Protein AF-A0A8I5KP17-F1 (afdb_monomer_lite)

pLDDT: mean 86.99, std 13.49, range [50.25, 98.19]

Organism: Homo sapiens (NCBI:txid9606)

Secondary structure (DSSP, 8-state):
-HHHHHHHHHHHHHHHHHHHHHHTT-SS--HHHHHHHHHHHS----TTSS-S-------PPPPHHHHHHHHHHHHHTT-

Radius of gyration: 19.75 Å; chains: 1; bounding box: 41×26×55 Å

Structure (mmCIF, N/CA/C/O backbone):
data_AF-A0A8I5KP17-F1
#
_entry.id   AF-A0A8I5KP17-F1
#
loop_
_atom_site.group_PDB
_atom_site.id
_atom_site.type_symbol
_atom_site.label_atom_id
_atom_site.label_alt_id
_atom_site.label_comp_id
_atom_site.label_asym_id
_atom_site.label_entity_id
_atom_site.label_seq_id
_atom_site.pdbx_PDB_ins_code
_atom_site.Cartn_x
_atom_site.Cartn_y
_atom_site.Cartn_z
_atom_site.occupancy
_atom_site.B_iso_or_equiv
_atom_site.auth_seq_id
_atom_site.auth_comp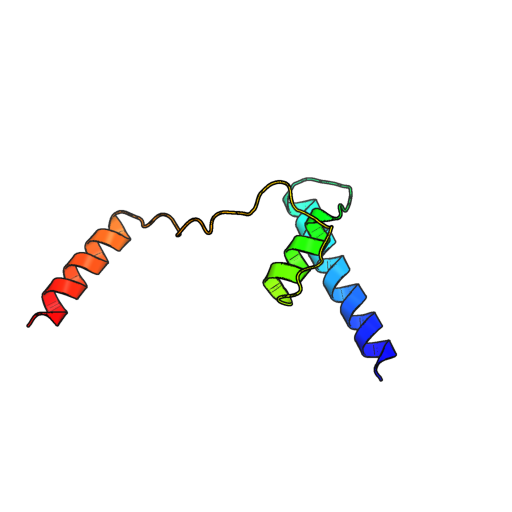_id
_atom_site.auth_asym_id
_atom_site.auth_atom_id
_atom_site.pdbx_PDB_model_num
ATOM 1 N N . MET A 1 1 ? 11.599 -12.771 21.127 1.00 82.06 1 MET A N 1
ATOM 2 C CA . MET A 1 1 ? 12.202 -12.319 19.852 1.00 82.06 1 MET A CA 1
ATOM 3 C C . MET A 1 1 ? 11.223 -12.417 18.692 1.00 82.06 1 MET A C 1
ATOM 5 O O . MET A 1 1 ? 10.924 -11.382 18.126 1.00 82.06 1 MET A O 1
ATOM 9 N N . LEU A 1 2 ? 10.662 -13.590 18.372 1.00 95.50 2 LEU A N 1
ATOM 10 C CA . LEU A 1 2 ? 9.696 -13.707 17.262 1.00 95.50 2 LEU A CA 1
ATOM 11 C C . LEU A 1 2 ? 8.436 -12.843 17.436 1.00 95.50 2 LEU A C 1
ATOM 13 O O . LEU A 1 2 ? 7.969 -12.267 16.466 1.00 95.50 2 LEU A O 1
ATOM 17 N N . LEU A 1 3 ? 7.932 -12.713 18.668 1.00 96.12 3 LEU A N 1
ATOM 18 C CA . LEU A 1 3 ? 6.769 -11.866 18.962 1.00 96.12 3 LEU A CA 1
ATOM 19 C C . LEU A 1 3 ? 7.036 -10.387 18.670 1.00 96.12 3 LEU A C 1
ATOM 21 O O . LEU A 1 3 ? 6.249 -9.755 17.989 1.00 96.12 3 LEU A O 1
ATOM 25 N N . GLN A 1 4 ? 8.190 -9.871 19.090 1.00 96.38 4 GLN A N 1
ATOM 26 C CA . GLN A 1 4 ? 8.569 -8.483 18.829 1.00 96.38 4 GLN A CA 1
ATOM 27 C C . GLN A 1 4 ? 8.721 -8.204 17.329 1.00 96.38 4 GLN A C 1
ATOM 29 O O . GLN A 1 4 ? 8.254 -7.189 16.839 1.00 96.38 4 GLN A O 1
ATOM 34 N N . ILE A 1 5 ? 9.304 -9.147 16.583 1.00 96.69 5 ILE A N 1
ATOM 35 C CA . ILE A 1 5 ? 9.394 -9.042 15.120 1.00 96.69 5 ILE A CA 1
ATOM 36 C C . ILE A 1 5 ? 7.994 -9.020 14.489 1.00 96.69 5 ILE A C 1
ATOM 38 O O . ILE A 1 5 ? 7.776 -8.309 13.512 1.00 96.69 5 ILE A O 1
ATOM 42 N N . ALA A 1 6 ? 7.048 -9.794 15.030 1.00 97.31 6 ALA A N 1
ATOM 43 C CA . ALA A 1 6 ? 5.667 -9.783 14.562 1.00 97.31 6 ALA A CA 1
ATOM 44 C C . ALA A 1 6 ? 4.973 -8.445 14.863 1.00 97.31 6 ALA A C 1
ATOM 46 O O . ALA A 1 6 ? 4.282 -7.925 13.989 1.00 97.31 6 ALA A O 1
ATOM 47 N N . ASP A 1 7 ? 5.193 -7.870 16.046 1.00 97.62 7 ASP A N 1
ATOM 48 C CA . ASP A 1 7 ? 4.647 -6.560 16.416 1.00 97.62 7 ASP A CA 1
ATOM 49 C C . ASP A 1 7 ? 5.195 -5.449 15.503 1.00 97.62 7 ASP A C 1
ATOM 51 O O . ASP A 1 7 ? 4.416 -4.717 14.888 1.00 97.62 7 ASP A O 1
ATOM 55 N N . ASP A 1 8 ? 6.519 -5.396 15.313 1.00 97.44 8 ASP A N 1
ATOM 56 C CA . ASP A 1 8 ? 7.178 -4.428 14.423 1.00 97.44 8 ASP A CA 1
ATOM 57 C C . ASP A 1 8 ? 6.690 -4.578 12.967 1.00 97.44 8 ASP A 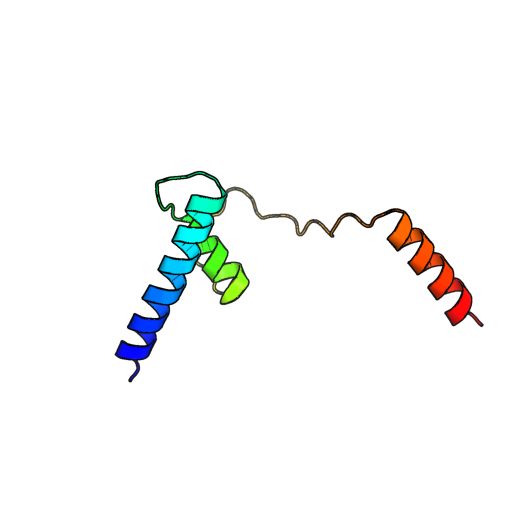C 1
ATOM 59 O O . ASP A 1 8 ? 6.484 -3.597 12.242 1.00 97.44 8 ASP A O 1
ATOM 63 N N . PHE A 1 9 ? 6.470 -5.821 12.525 1.00 97.12 9 PHE A N 1
ATOM 64 C CA . PHE A 1 9 ? 5.922 -6.116 11.203 1.00 97.12 9 PHE A CA 1
ATOM 65 C C . PHE A 1 9 ? 4.500 -5.570 11.043 1.00 97.12 9 PHE A C 1
ATOM 67 O O . PHE A 1 9 ? 4.204 -4.921 10.036 1.00 97.12 9 PHE A O 1
ATOM 74 N N . ILE A 1 10 ? 3.625 -5.795 12.027 1.00 97.50 10 ILE A N 1
ATOM 75 C CA . ILE A 1 10 ? 2.243 -5.301 11.994 1.00 97.50 10 ILE A CA 1
ATOM 76 C C . ILE A 1 10 ? 2.232 -3.771 11.925 1.00 97.50 10 ILE A C 1
ATOM 78 O O . ILE A 1 10 ? 1.530 -3.210 11.080 1.00 97.50 10 ILE A O 1
ATOM 82 N N . GLU A 1 11 ? 3.030 -3.091 12.750 1.00 98.00 11 GLU A N 1
ATOM 83 C CA . GLU A 1 11 ? 3.100 -1.626 12.754 1.00 98.00 11 GLU A CA 1
ATOM 84 C C . GLU A 1 11 ? 3.566 -1.071 11.399 1.00 98.00 11 GLU A C 1
ATOM 86 O O . GLU A 1 11 ? 2.955 -0.143 10.851 1.00 98.00 11 GLU A O 1
ATOM 91 N N . SER A 1 12 ? 4.595 -1.685 10.809 1.00 97.62 12 SER A N 1
ATOM 92 C CA . SER A 1 12 ? 5.109 -1.323 9.485 1.00 97.62 12 SER A CA 1
ATOM 93 C C . SER A 1 12 ? 4.047 -1.474 8.390 1.00 97.62 12 SER A C 1
ATOM 95 O O . SER A 1 12 ? 3.781 -0.530 7.633 1.00 97.62 12 SER A O 1
ATOM 97 N N . VAL A 1 13 ? 3.386 -2.637 8.338 1.00 97.81 13 VAL A N 1
ATOM 98 C CA . VAL A 1 13 ? 2.372 -2.953 7.323 1.00 97.81 13 VAL A CA 1
ATOM 99 C C . VAL A 1 13 ? 1.163 -2.030 7.447 1.00 97.81 13 VAL A C 1
ATOM 101 O O . VAL A 1 13 ? 0.708 -1.480 6.441 1.00 97.81 13 VAL A O 1
ATOM 104 N N . VAL A 1 14 ? 0.653 -1.818 8.663 1.00 97.69 14 VAL A N 1
ATOM 105 C CA . VAL A 1 14 ? -0.517 -0.960 8.904 1.00 97.69 14 VAL A CA 1
ATOM 106 C C . VAL A 1 14 ? -0.204 0.492 8.555 1.00 97.69 14 VAL A C 1
ATOM 108 O O . VAL A 1 14 ? -1.009 1.150 7.894 1.00 97.69 14 VAL A O 1
ATOM 111 N N . THR A 1 15 ? 0.980 0.988 8.917 1.00 98.19 15 THR A N 1
ATOM 112 C CA . THR A 1 15 ? 1.395 2.359 8.592 1.00 98.19 15 THR A CA 1
ATOM 113 C C . THR A 1 15 ? 1.424 2.587 7.084 1.00 98.19 15 THR A C 1
ATOM 115 O O . THR A 1 15 ? 0.853 3.564 6.587 1.00 98.19 15 THR A O 1
ATOM 118 N N . ALA A 1 16 ? 2.036 1.671 6.332 1.00 97.75 16 ALA A N 1
ATOM 119 C CA . ALA A 1 16 ? 2.094 1.766 4.880 1.00 97.75 16 ALA A CA 1
ATOM 120 C C . ALA A 1 16 ? 0.706 1.625 4.232 1.00 97.75 16 ALA A C 1
ATOM 122 O O . ALA A 1 16 ? 0.365 2.380 3.319 1.00 97.75 16 ALA A O 1
ATOM 123 N N . ALA A 1 17 ? -0.131 0.713 4.729 1.00 97.25 17 ALA A N 1
ATOM 124 C CA . ALA A 1 17 ? -1.488 0.529 4.228 1.00 97.25 17 ALA A CA 1
ATOM 125 C C . ALA A 1 17 ? -2.364 1.775 4.468 1.00 97.25 17 ALA A C 1
ATOM 127 O O . ALA A 1 17 ? -3.064 2.228 3.563 1.00 97.25 17 ALA A O 1
ATOM 128 N N . CYS A 1 18 ? -2.256 2.421 5.631 1.00 97.88 18 CYS A N 1
ATOM 129 C CA . CYS A 1 18 ? -2.930 3.693 5.908 1.00 97.88 18 CYS A CA 1
ATOM 130 C C . CYS A 1 18 ? -2.462 4.820 4.972 1.00 97.88 18 CYS A C 1
ATOM 132 O O . CYS A 1 18 ? -3.274 5.627 4.510 1.00 97.88 18 CYS A O 1
ATOM 134 N N . GLN A 1 19 ? -1.168 4.871 4.636 1.00 97.75 19 GLN A N 1
ATOM 135 C CA . GLN A 1 19 ? -0.654 5.820 3.642 1.00 97.75 19 GLN A CA 1
ATOM 136 C C . GLN A 1 19 ? -1.240 5.558 2.246 1.00 97.75 19 GLN A C 1
ATOM 138 O O . GLN A 1 19 ? -1.587 6.514 1.549 1.00 97.75 19 GLN A O 1
ATOM 143 N N . LEU A 1 20 ? -1.405 4.290 1.854 1.00 96.25 20 LEU A N 1
ATOM 144 C CA . LEU A 1 20 ? -2.040 3.899 0.589 1.00 96.25 20 LEU A CA 1
ATOM 145 C C . LEU A 1 20 ? -3.531 4.269 0.548 1.00 96.25 20 LEU A C 1
ATOM 147 O O . LEU A 1 20 ? -3.981 4.859 -0.440 1.00 96.25 20 LEU A O 1
ATOM 151 N N . ALA A 1 21 ? -4.272 4.022 1.632 1.00 97.25 21 ALA A N 1
ATOM 152 C CA . ALA A 1 21 ? -5.671 4.431 1.765 1.00 97.25 21 ALA A CA 1
ATOM 153 C C . ALA A 1 21 ? -5.820 5.951 1.592 1.00 97.25 21 ALA A C 1
ATOM 155 O O . ALA A 1 21 ? -6.619 6.431 0.779 1.00 97.25 21 ALA A O 1
ATOM 156 N N . ARG A 1 22 ? -4.960 6.720 2.272 1.00 97.62 22 ARG A N 1
ATOM 157 C CA . ARG A 1 22 ? -4.931 8.182 2.158 1.00 97.62 22 ARG A CA 1
ATOM 158 C C . ARG A 1 22 ? -4.531 8.651 0.758 1.00 97.62 22 ARG A C 1
ATOM 160 O O . ARG A 1 22 ? -5.102 9.617 0.258 1.00 97.62 22 ARG A O 1
ATOM 167 N N . HIS A 1 23 ? -3.596 7.968 0.095 1.00 96.44 23 HIS A N 1
ATOM 168 C CA . HIS A 1 23 ? -3.155 8.298 -1.265 1.00 96.44 23 HIS A CA 1
ATOM 169 C C . HIS A 1 23 ? -4.303 8.225 -2.286 1.00 96.44 23 HIS A C 1
ATOM 171 O O . HIS A 1 23 ? -4.406 9.079 -3.166 1.00 96.44 23 HIS A O 1
ATOM 177 N N . ARG A 1 24 ? -5.222 7.262 -2.145 1.00 94.44 24 ARG A N 1
ATOM 178 C CA . ARG A 1 24 ? -6.442 7.192 -2.973 1.00 94.44 24 ARG A CA 1
ATOM 179 C C . ARG A 1 24 ? -7.592 8.073 -2.470 1.00 94.44 24 ARG A C 1
ATOM 181 O O . ARG A 1 24 ? -8.704 7.941 -2.972 1.00 94.44 24 ARG A O 1
ATOM 188 N N . LYS A 1 25 ? -7.323 8.975 -1.517 1.00 95.50 25 LYS A N 1
ATOM 189 C CA . LYS A 1 25 ? -8.291 9.888 -0.884 1.00 95.50 25 LYS A CA 1
ATOM 190 C C . LYS A 1 25 ? -9.378 9.172 -0.067 1.00 95.50 25 LYS A C 1
ATOM 192 O O . LYS A 1 25 ? -10.465 9.714 0.101 1.00 95.50 25 LYS A O 1
ATOM 197 N N . SER A 1 26 ? -9.091 7.971 0.438 1.00 95.69 26 SER A N 1
ATOM 198 C CA . SER A 1 26 ? -9.968 7.264 1.374 1.00 95.69 26 SER A CA 1
ATOM 199 C C . SER A 1 26 ? -9.632 7.655 2.812 1.00 95.69 26 SER A C 1
ATOM 201 O O . SER A 1 26 ? -8.458 7.757 3.168 1.00 95.69 26 SER A O 1
ATOM 203 N N . SER A 1 27 ? -10.654 7.848 3.645 1.00 95.56 27 SER A N 1
ATOM 204 C CA . SER A 1 27 ? -10.515 7.937 5.106 1.00 95.56 27 SER A CA 1
ATOM 205 C C . SER A 1 27 ? -10.618 6.571 5.787 1.00 95.56 27 SER A C 1
ATOM 207 O O . SER A 1 27 ? -10.346 6.455 6.979 1.00 95.56 27 SER A O 1
ATOM 209 N N . THR A 1 28 ? -11.002 5.539 5.035 1.00 96.69 28 THR A N 1
ATOM 210 C CA . THR A 1 28 ? -11.148 4.166 5.510 1.00 96.69 28 THR A CA 1
ATOM 211 C C . THR A 1 28 ? -10.036 3.289 4.944 1.00 96.69 28 THR A C 1
ATOM 213 O O . THR A 1 28 ? -9.746 3.316 3.741 1.00 96.69 28 THR A O 1
ATOM 216 N N . LEU A 1 29 ? -9.412 2.510 5.828 1.00 95.69 29 LEU A N 1
ATOM 217 C CA . LEU A 1 29 ? -8.467 1.463 5.460 1.00 95.69 29 LEU A CA 1
ATOM 218 C C . LEU A 1 29 ? -9.249 0.271 4.900 1.00 95.69 29 LEU A C 1
ATOM 220 O O . LEU A 1 29 ? -10.133 -0.257 5.572 1.00 95.69 29 LEU A O 1
ATOM 224 N N . GLU A 1 30 ? -8.930 -0.159 3.683 1.00 93.44 30 GLU A N 1
ATOM 225 C CA . GLU A 1 30 ? -9.536 -1.342 3.070 1.00 93.44 30 GLU A CA 1
ATOM 226 C C . GLU A 1 30 ? -8.488 -2.435 2.851 1.00 93.44 30 GLU A C 1
ATOM 228 O O . GLU A 1 30 ? -7.284 -2.187 2.777 1.00 93.44 30 GLU A O 1
ATOM 233 N N . VAL A 1 31 ? -8.961 -3.669 2.666 1.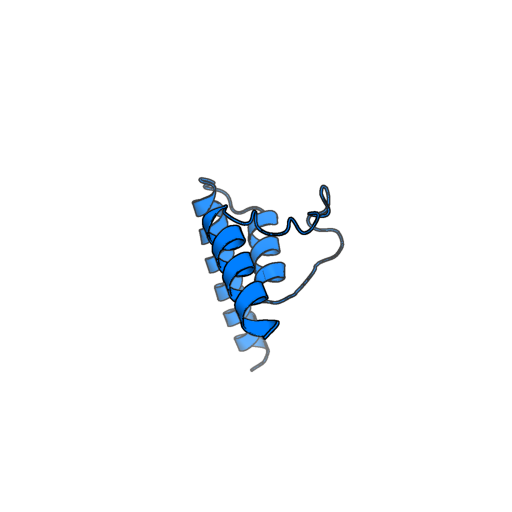00 92.44 31 VAL A N 1
ATOM 234 C CA . VAL A 1 31 ? -8.113 -4.854 2.453 1.00 92.44 31 VAL A CA 1
ATOM 235 C C . VAL A 1 31 ? -7.138 -4.671 1.284 1.00 92.44 31 VAL A C 1
ATOM 237 O O . VAL A 1 31 ? -5.986 -5.093 1.371 1.00 92.44 31 VAL A O 1
ATOM 240 N N . LYS A 1 32 ? -7.560 -3.969 0.221 1.00 90.62 32 LYS A N 1
ATOM 241 C CA . LYS A 1 32 ? -6.715 -3.689 -0.952 1.00 90.62 32 LYS A CA 1
ATOM 242 C C . LYS A 1 32 ? -5.428 -2.936 -0.589 1.00 90.62 32 LYS A C 1
ATOM 244 O O . LYS A 1 32 ? -4.423 -3.089 -1.278 1.00 90.62 32 LYS A O 1
ATOM 249 N N . ASP A 1 33 ? -5.475 -2.097 0.449 1.00 93.69 33 ASP A N 1
ATOM 250 C CA . ASP A 1 33 ? -4.363 -1.237 0.844 1.00 93.69 33 ASP A CA 1
ATOM 251 C C . ASP A 1 33 ? -3.272 -2.080 1.526 1.00 93.69 33 ASP A C 1
ATOM 253 O O . ASP A 1 33 ? -2.093 -1.972 1.191 1.00 93.69 33 ASP A O 1
ATOM 257 N N . VAL A 1 34 ? -3.683 -2.993 2.412 1.00 95.00 34 VAL A N 1
ATOM 258 C CA . VAL A 1 34 ? -2.796 -3.961 3.079 1.00 95.00 34 VAL A CA 1
ATOM 259 C C . VAL A 1 34 ? -2.219 -4.947 2.066 1.00 95.00 34 VAL A C 1
ATOM 261 O O . VAL A 1 34 ? -1.006 -5.140 2.001 1.00 95.00 34 VAL A O 1
ATOM 264 N N . GLN A 1 35 ? -3.076 -5.525 1.226 1.00 91.75 35 GLN A N 1
ATOM 265 C CA . GLN A 1 35 ? -2.669 -6.499 0.219 1.00 91.75 35 GLN A CA 1
ATOM 266 C C . GLN A 1 35 ? -1.622 -5.930 -0.743 1.00 91.75 35 GLN A C 1
ATOM 268 O O . GLN A 1 35 ? -0.603 -6.569 -0.994 1.00 91.75 35 GLN A O 1
ATOM 273 N N . LEU A 1 36 ? -1.832 -4.710 -1.252 1.00 90.62 36 LEU A N 1
ATOM 274 C CA . LEU A 1 36 ? -0.895 -4.075 -2.176 1.00 90.62 36 LEU A CA 1
ATOM 275 C C . LEU A 1 36 ? 0.500 -3.907 -1.557 1.00 90.62 36 LEU A C 1
ATOM 277 O O . LEU A 1 36 ? 1.502 -4.055 -2.261 1.00 90.62 36 LEU A O 1
ATOM 281 N N . HIS A 1 37 ? 0.574 -3.587 -0.262 1.00 94.25 37 HIS A N 1
ATOM 282 C CA . HIS A 1 37 ? 1.844 -3.460 0.445 1.00 94.25 37 HIS A CA 1
ATOM 283 C C . HIS A 1 37 ? 2.534 -4.820 0.623 1.00 94.25 37 HIS A C 1
ATOM 285 O O . HIS A 1 37 ? 3.724 -4.945 0.324 1.00 94.25 37 HIS A O 1
ATOM 291 N N . LEU A 1 38 ? 1.787 -5.853 1.022 1.00 94.19 38 LEU A N 1
ATOM 292 C CA . LEU A 1 38 ? 2.309 -7.213 1.184 1.00 94.19 38 LEU A CA 1
ATOM 293 C C . LEU A 1 38 ? 2.836 -7.799 -0.135 1.00 94.19 38 LEU A C 1
ATOM 295 O O . LEU A 1 38 ? 3.953 -8.315 -0.176 1.00 94.19 38 LEU A O 1
ATOM 299 N N . GLU A 1 39 ? 2.103 -7.640 -1.236 1.00 91.00 39 GLU A N 1
ATOM 300 C CA . GLU A 1 39 ? 2.527 -8.153 -2.544 1.00 91.00 39 GLU A CA 1
ATOM 301 C C . GLU A 1 39 ? 3.767 -7.425 -3.076 1.00 91.00 39 GLU A C 1
ATOM 303 O O . GLU A 1 39 ? 4.683 -8.051 -3.605 1.00 91.00 39 GLU A O 1
ATOM 308 N N . ARG A 1 40 ? 3.821 -6.092 -2.948 1.00 89.19 40 ARG A N 1
ATOM 309 C CA . ARG A 1 40 ? 4.888 -5.288 -3.566 1.00 89.19 40 ARG A CA 1
ATOM 310 C C . ARG A 1 40 ? 6.155 -5.168 -2.739 1.00 89.19 40 ARG A C 1
ATOM 312 O O . ARG A 1 40 ? 7.202 -4.902 -3.323 1.00 89.19 40 ARG A O 1
ATOM 319 N N . GLN A 1 41 ? 6.068 -5.221 -1.414 1.00 92.94 41 GLN A N 1
ATOM 320 C CA . GLN A 1 41 ? 7.220 -4.990 -0.531 1.00 92.94 41 GLN A CA 1
ATOM 321 C C . GLN A 1 41 ? 7.710 -6.272 0.126 1.00 92.94 41 GLN A C 1
ATOM 323 O O . GLN A 1 41 ? 8.913 -6.439 0.295 1.00 92.94 41 GLN A O 1
ATOM 328 N N . TRP A 1 42 ? 6.796 -7.192 0.423 1.00 93.69 42 TRP A N 1
ATOM 329 C CA . TRP A 1 42 ? 7.115 -8.438 1.114 1.00 93.69 42 TRP A CA 1
ATOM 330 C C . TRP A 1 42 ? 7.074 -9.660 0.194 1.00 93.69 42 TRP A C 1
ATOM 332 O O . TRP A 1 42 ? 7.466 -10.746 0.609 1.00 93.69 42 TRP A O 1
ATOM 342 N N . ASN A 1 43 ? 6.626 -9.492 -1.059 1.00 89.69 43 ASN A N 1
ATOM 343 C CA . ASN A 1 43 ? 6.394 -10.585 -2.007 1.00 89.69 43 ASN A CA 1
ATOM 344 C C . ASN A 1 43 ? 5.486 -11.683 -1.411 1.00 89.69 43 ASN A C 1
ATOM 346 O O . ASN A 1 43 ? 5.649 -12.871 -1.686 1.00 89.69 43 ASN A O 1
ATOM 350 N N . MET A 1 44 ? 4.541 -11.273 -0.559 1.00 91.25 44 MET A N 1
ATOM 351 C CA . MET A 1 44 ? 3.570 -12.151 0.083 1.00 91.25 44 MET A CA 1
ATOM 352 C C . MET A 1 44 ? 2.245 -12.043 -0.660 1.00 91.25 44 MET A C 1
ATOM 354 O O . MET A 1 44 ? 1.625 -10.981 -0.690 1.00 91.25 44 MET A O 1
ATOM 358 N N . TRP A 1 45 ? 1.809 -13.155 -1.243 1.00 88.06 45 TRP A N 1
ATOM 359 C CA . TRP A 1 45 ? 0.504 -13.268 -1.880 1.00 88.06 45 TRP A CA 1
ATOM 360 C C . TRP A 1 45 ? -0.439 -14.069 -0.985 1.00 88.06 45 TRP A C 1
ATOM 362 O O . TRP A 1 45 ? -0.078 -15.151 -0.518 1.00 88.06 45 TRP A O 1
ATOM 372 N N . ILE A 1 46 ? -1.637 -13.534 -0.738 1.00 85.75 46 ILE A N 1
ATOM 373 C CA . ILE A 1 46 ? -2.634 -14.157 0.136 1.00 85.75 46 ILE A CA 1
ATOM 374 C C . ILE A 1 46 ? -3.789 -14.682 -0.732 1.00 85.75 46 ILE A C 1
ATOM 376 O O . ILE A 1 46 ? -4.533 -13.878 -1.298 1.00 85.75 46 ILE A O 1
ATOM 380 N N . PRO A 1 47 ? -3.976 -16.011 -0.833 1.00 85.12 47 PRO A N 1
ATOM 381 C CA . PRO A 1 47 ? -5.100 -16.587 -1.561 1.00 85.12 47 PRO A CA 1
ATOM 382 C C . PRO A 1 47 ? -6.446 -16.122 -0.994 1.00 85.12 47 PRO A C 1
ATOM 384 O O . PRO A 1 47 ? -6.609 -15.988 0.217 1.00 85.12 47 PRO A O 1
ATOM 387 N N . GLY A 1 48 ? -7.433 -15.917 -1.867 1.00 81.44 48 GLY A N 1
ATOM 388 C CA . GLY A 1 48 ? -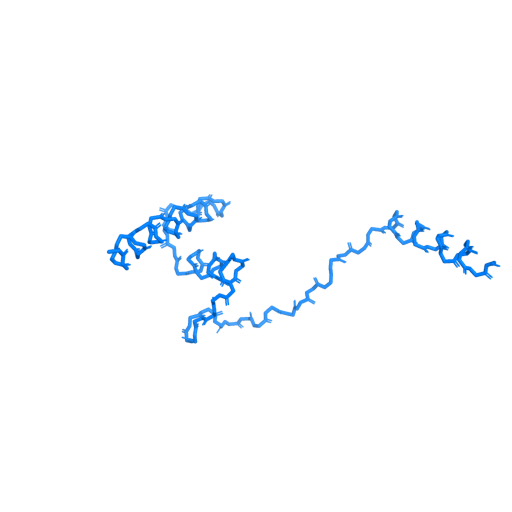8.788 -15.522 -1.464 1.00 81.44 48 GLY A CA 1
ATOM 389 C C . GLY A 1 48 ? -8.959 -14.034 -1.139 1.00 81.44 48 GLY A C 1
ATOM 390 O O . GLY A 1 48 ? -10.086 -13.596 -0.924 1.00 81.44 48 GLY A O 1
ATOM 391 N N . PHE A 1 49 ? -7.882 -13.243 -1.170 1.00 75.12 49 PHE A N 1
ATOM 392 C CA . PHE A 1 49 ? -7.931 -11.791 -1.026 1.00 75.12 49 PHE A CA 1
ATOM 393 C C . PHE A 1 49 ? -7.427 -11.108 -2.308 1.00 75.12 49 PHE A C 1
ATOM 395 O O . PHE A 1 49 ? -6.331 -11.371 -2.792 1.00 75.12 49 PHE A O 1
ATOM 402 N N . GLY A 1 50 ? -8.280 -10.256 -2.886 1.00 62.81 50 GLY A N 1
ATOM 403 C CA . GLY A 1 50 ? -7.971 -9.370 -4.014 1.00 62.81 50 GLY A CA 1
ATOM 404 C C . GLY A 1 50 ? -7.762 -10.001 -5.382 1.00 62.81 50 GLY A C 1
ATOM 405 O O . GLY A 1 50 ? -6.835 -9.617 -6.093 1.00 62.81 50 GLY A O 1
ATOM 406 N N . SER A 1 51 ? -8.673 -10.871 -5.806 1.00 61.94 51 SER A N 1
ATOM 407 C CA . SER A 1 51 ? -8.816 -11.192 -7.225 1.00 61.94 51 SER A CA 1
ATOM 408 C C . SER A 1 51 ? -10.222 -10.872 -7.725 1.00 61.94 51 SER A C 1
ATOM 410 O O . SER A 1 51 ? -11.127 -11.689 -7.593 1.00 61.94 51 SER A O 1
ATOM 412 N N . GLU A 1 52 ? -10.372 -9.718 -8.373 1.00 54.62 52 GLU A N 1
ATOM 413 C CA . GLU A 1 52 ? -11.258 -9.631 -9.547 1.00 54.62 52 GLU A CA 1
ATOM 414 C C . GLU A 1 52 ? -10.500 -9.274 -10.831 1.00 54.62 52 GLU A C 1
ATOM 416 O O . GLU A 1 52 ? -10.981 -9.559 -11.920 1.00 54.62 52 GLU A O 1
ATOM 421 N N . GLU A 1 53 ? -9.257 -8.794 -10.756 1.00 50.41 53 GLU A N 1
ATOM 422 C CA . GLU A 1 53 ? -8.436 -8.603 -11.950 1.00 50.41 53 GLU A CA 1
ATOM 423 C C . GLU A 1 53 ? -7.011 -9.075 -11.684 1.00 50.41 53 GLU A C 1
ATOM 425 O O . GLU A 1 53 ? -6.218 -8.406 -11.017 1.00 50.41 53 GLU A O 1
ATOM 430 N N . ILE A 1 54 ? -6.665 -10.234 -12.248 1.00 52.22 54 ILE A N 1
ATOM 431 C CA . ILE A 1 54 ? -5.275 -10.575 -12.551 1.00 52.22 54 ILE A CA 1
ATOM 432 C C . ILE A 1 54 ? -4.734 -9.386 -13.339 1.00 52.22 54 ILE A C 1
ATOM 434 O O . ILE A 1 54 ? -5.089 -9.224 -14.505 1.00 52.22 54 ILE A O 1
ATOM 438 N N . ARG A 1 55 ? -3.922 -8.518 -12.720 1.00 57.75 55 ARG A N 1
ATOM 439 C CA . ARG A 1 55 ? -3.273 -7.433 -13.460 1.00 57.75 55 ARG A CA 1
ATOM 440 C C . ARG A 1 55 ? -2.435 -8.098 -14.542 1.00 57.75 55 ARG A C 1
ATOM 442 O O . ARG A 1 55 ? -1.439 -8.742 -14.201 1.00 57.75 55 ARG A O 1
ATOM 449 N N . PRO A 1 56 ? -2.748 -7.914 -15.836 1.00 57.34 56 PRO A N 1
ATOM 450 C CA . PRO A 1 56 ? -1.755 -8.190 -16.848 1.00 57.34 56 PRO A CA 1
ATOM 451 C C . PRO A 1 56 ? -0.589 -7.284 -16.476 1.00 57.34 56 PRO A C 1
ATOM 453 O O . PRO A 1 56 ? -0.787 -6.080 -16.285 1.00 57.34 56 PRO A O 1
ATOM 456 N N . TYR A 1 57 ? 0.605 -7.844 -16.308 1.00 59.34 57 TYR A N 1
ATOM 457 C CA . TYR A 1 57 ? 1.813 -7.042 -16.233 1.00 59.34 57 TYR A CA 1
ATOM 458 C C . TYR A 1 57 ? 1.823 -6.118 -17.460 1.00 59.34 57 TYR A C 1
ATOM 460 O O . TYR A 1 57 ? 2.151 -6.526 -18.576 1.00 59.34 57 TYR A O 1
ATOM 468 N N . LYS A 1 58 ? 1.378 -4.870 -17.285 1.00 61.34 58 LYS A N 1
ATOM 469 C CA . LYS A 1 58 ? 1.449 -3.862 -18.332 1.00 61.34 58 LYS A CA 1
ATOM 470 C C . LYS A 1 58 ? 2.897 -3.423 -18.344 1.00 61.34 58 LYS A C 1
ATOM 472 O O . LYS A 1 58 ? 3.335 -2.703 -17.448 1.00 61.34 58 LYS A O 1
ATOM 477 N N . LYS A 1 59 ? 3.637 -3.879 -19.359 1.00 64.50 59 LYS A N 1
ATOM 478 C CA . LYS A 1 59 ? 4.938 -3.296 -19.696 1.00 64.50 59 LYS A CA 1
ATOM 479 C C . LYS A 1 59 ? 4.780 -1.780 -19.661 1.00 64.50 59 LYS A C 1
ATOM 481 O O . LYS A 1 59 ? 3.846 -1.252 -20.270 1.00 64.50 59 LYS A O 1
ATOM 486 N N . ALA A 1 60 ? 5.655 -1.108 -18.915 1.00 74.00 60 ALA A N 1
ATOM 487 C CA . ALA A 1 60 ? 5.646 0.344 -18.837 1.00 74.00 60 ALA A CA 1
ATOM 488 C C . ALA A 1 60 ? 5.611 0.915 -20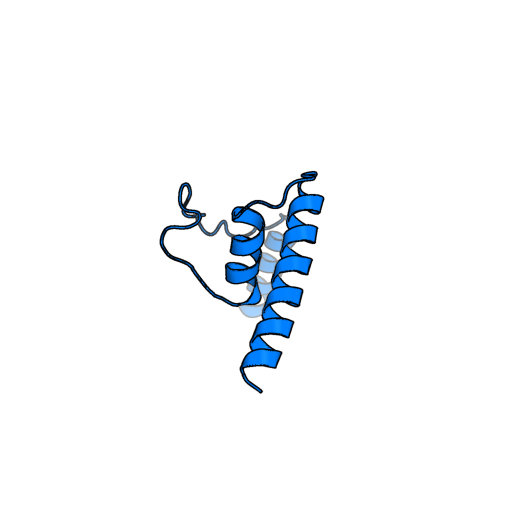.261 1.00 74.00 60 ALA A C 1
ATOM 490 O O . ALA A 1 60 ? 6.354 0.452 -21.135 1.00 74.00 60 ALA A O 1
ATOM 491 N N . CYS A 1 61 ? 4.719 1.877 -20.509 1.00 74.38 61 CYS A N 1
ATOM 492 C CA . CYS A 1 61 ? 4.648 2.519 -21.813 1.00 74.38 61 CYS A CA 1
ATOM 493 C C . CYS A 1 61 ? 6.009 3.167 -22.093 1.00 74.38 61 CYS A C 1
ATOM 495 O O . CYS A 1 61 ? 6.480 4.002 -21.320 1.00 74.38 61 CYS A O 1
ATOM 497 N N . THR A 1 62 ? 6.677 2.731 -23.160 1.00 82.38 62 THR A N 1
ATOM 498 C CA . THR A 1 62 ? 7.973 3.295 -23.538 1.00 82.38 62 THR A CA 1
ATOM 499 C C . THR A 1 62 ? 7.735 4.631 -24.218 1.00 82.38 62 THR A C 1
ATOM 501 O O . THR A 1 62 ? 7.007 4.712 -25.207 1.00 82.38 62 THR A O 1
ATOM 504 N N . THR A 1 63 ? 8.341 5.689 -23.684 1.00 90.06 63 THR A N 1
ATOM 505 C CA . THR A 1 63 ? 8.263 7.018 -24.294 1.00 90.06 63 THR A CA 1
ATOM 506 C C . THR A 1 63 ? 8.965 7.019 -25.653 1.00 90.06 63 THR A C 1
ATOM 508 O O . THR A 1 63 ? 9.915 6.261 -25.870 1.00 90.06 63 THR A O 1
ATOM 511 N N . GLU A 1 64 ? 8.540 7.891 -26.570 1.00 89.69 64 GLU A N 1
ATOM 512 C CA . GLU A 1 64 ? 9.203 8.046 -27.876 1.00 89.69 64 GLU A CA 1
ATOM 513 C C . GLU A 1 64 ? 10.696 8.376 -27.719 1.00 89.69 64 GLU A C 1
ATOM 515 O O . GLU A 1 64 ? 11.538 7.792 -28.400 1.00 89.69 64 GLU A O 1
ATOM 520 N N . ALA A 1 65 ? 11.048 9.201 -26.728 1.00 90.69 65 ALA A N 1
ATOM 521 C CA . ALA A 1 65 ? 12.438 9.484 -26.373 1.00 90.69 65 ALA A CA 1
ATOM 522 C C . ALA A 1 65 ? 13.219 8.212 -25.978 1.00 90.69 65 ALA A C 1
ATOM 524 O O . ALA A 1 65 ? 14.361 8.018 -26.401 1.00 90.69 65 ALA A O 1
ATOM 525 N N . HIS A 1 66 ? 12.606 7.304 -25.207 1.00 89.38 66 HIS A N 1
ATOM 526 C CA . HIS A 1 66 ? 13.229 6.028 -24.851 1.00 89.38 66 HIS A CA 1
ATOM 527 C C . HIS A 1 66 ? 13.426 5.131 -26.082 1.00 89.38 66 HIS A C 1
ATOM 529 O O . HIS A 1 66 ? 14.497 4.545 -26.249 1.00 89.38 66 HIS A O 1
ATOM 535 N N . LYS A 1 67 ? 12.440 5.067 -26.988 1.00 91.62 67 LYS A N 1
ATOM 536 C CA . LYS A 1 67 ? 12.546 4.299 -28.242 1.00 91.62 67 LYS A CA 1
ATOM 537 C C . LYS A 1 67 ? 13.679 4.817 -29.131 1.00 91.62 67 LYS A C 1
ATOM 539 O O . LYS A 1 67 ? 14.480 4.019 -29.620 1.00 91.62 67 LYS A O 1
ATOM 544 N N . GLN A 1 68 ? 13.787 6.137 -29.290 1.00 92.44 68 GLN A N 1
ATOM 545 C CA . GLN A 1 68 ? 14.854 6.780 -30.061 1.00 92.44 68 GLN A CA 1
ATOM 546 C C . GLN A 1 68 ? 16.238 6.490 -29.466 1.00 92.44 68 GLN A C 1
ATOM 548 O O . GLN A 1 68 ? 17.143 6.067 -30.188 1.00 92.44 68 GLN A O 1
ATOM 553 N N . ARG A 1 69 ? 16.391 6.614 -28.139 1.00 92.50 69 ARG A N 1
ATOM 554 C CA . ARG A 1 69 ? 17.638 6.262 -27.443 1.00 92.50 69 ARG A CA 1
ATOM 555 C C . ARG A 1 69 ? 18.019 4.797 -27.665 1.00 92.50 69 ARG A C 1
ATOM 557 O O . ARG A 1 69 ? 19.166 4.509 -27.998 1.00 92.50 69 ARG A O 1
ATOM 564 N N . MET A 1 70 ? 17.067 3.874 -27.529 1.00 92.19 70 MET A N 1
ATOM 565 C CA . MET A 1 70 ? 17.311 2.444 -27.750 1.00 92.19 70 MET A CA 1
ATOM 566 C C . MET A 1 70 ? 17.713 2.138 -29.200 1.00 92.19 70 MET A C 1
ATOM 568 O O . MET A 1 70 ? 18.553 1.268 -29.431 1.00 92.19 70 MET A O 1
ATOM 572 N N . ALA A 1 71 ? 17.161 2.858 -30.182 1.00 91.06 71 ALA A N 1
ATOM 573 C CA . ALA A 1 71 ? 17.540 2.714 -31.586 1.00 91.06 71 ALA A CA 1
ATOM 574 C C . ALA A 1 71 ? 18.987 3.165 -31.850 1.00 91.06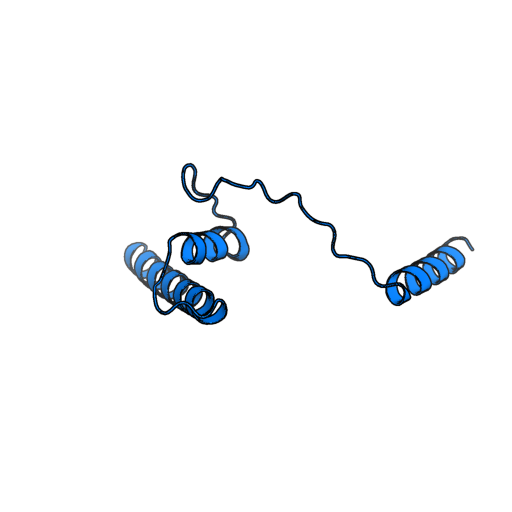 71 ALA A C 1
ATOM 576 O O . ALA A 1 71 ? 19.709 2.484 -32.579 1.00 91.06 71 ALA A O 1
ATOM 577 N N . LEU A 1 72 ? 19.426 4.269 -31.236 1.00 92.81 72 LEU A N 1
ATOM 578 C CA . LEU A 1 72 ? 20.811 4.743 -31.334 1.00 92.81 72 LEU A CA 1
ATOM 579 C C . LEU A 1 72 ? 21.793 3.749 -30.704 1.00 92.81 72 LEU A C 1
ATOM 581 O O . LEU A 1 72 ? 22.763 3.371 -31.357 1.00 92.81 72 LEU A O 1
ATOM 585 N N . ILE A 1 73 ? 21.493 3.245 -29.500 1.00 92.56 73 ILE A N 1
ATOM 586 C CA . ILE A 1 73 ? 22.324 2.237 -28.818 1.00 92.56 73 ILE A CA 1
ATOM 587 C C . ILE A 1 73 ? 22.481 0.982 -29.692 1.00 92.56 73 ILE A C 1
ATOM 589 O O . ILE A 1 73 ? 23.594 0.525 -29.937 1.00 92.56 73 ILE A O 1
ATOM 593 N N . ARG A 1 74 ? 21.380 0.458 -30.250 1.00 90.69 74 ARG A N 1
ATOM 594 C CA . ARG A 1 74 ? 21.417 -0.721 -31.137 1.00 90.69 74 ARG A CA 1
ATOM 595 C C . ARG A 1 74 ? 22.264 -0.511 -32.393 1.00 90.69 74 ARG A C 1
ATOM 597 O O . ARG A 1 74 ? 22.836 -1.476 -32.889 1.00 90.69 74 ARG A O 1
ATOM 604 N N . LYS A 1 75 ? 22.328 0.714 -32.926 1.00 90.19 75 LYS A N 1
ATOM 605 C CA . LYS A 1 75 ? 23.187 1.040 -34.075 1.00 90.19 75 LYS A CA 1
ATOM 606 C C . LYS A 1 75 ? 24.665 1.038 -33.692 1.00 90.19 75 LYS A C 1
ATOM 608 O O . LYS A 1 75 ? 25.481 0.593 -34.488 1.00 90.19 75 LYS A O 1
ATOM 613 N N . THR A 1 76 ? 25.000 1.499 -32.490 1.00 85.62 76 THR A N 1
ATOM 614 C CA . THR A 1 76 ? 26.387 1.525 -32.007 1.00 85.62 76 THR A CA 1
ATOM 615 C C . THR A 1 76 ? 26.922 0.148 -31.621 1.00 85.62 76 THR A C 1
ATOM 617 O O . THR A 1 76 ? 28.086 -0.114 -31.867 1.00 85.62 76 THR A O 1
ATOM 620 N N . THR A 1 77 ? 26.089 -0.751 -31.086 1.00 76.81 77 THR A N 1
ATOM 621 C CA . THR A 1 77 ? 26.509 -2.109 -30.672 1.00 76.81 77 THR A CA 1
ATOM 622 C C . THR A 1 77 ? 26.597 -3.109 -31.835 1.00 76.81 77 THR A C 1
ATOM 624 O O . THR A 1 77 ? 27.043 -4.232 -31.649 1.00 76.81 77 THR A O 1
ATOM 627 N N . LYS A 1 78 ? 26.122 -2.736 -33.033 1.00 66.25 78 LYS A N 1
ATOM 628 C CA . LYS A 1 78 ? 26.227 -3.550 -34.260 1.00 66.25 78 LYS A CA 1
ATOM 629 C C . LYS A 1 78 ? 27.480 -3.242 -35.099 1.00 66.25 78 LYS A C 1
ATOM 631 O O . LYS A 1 78 ? 27.614 -3.803 -36.183 1.00 66.25 78 LYS A O 1
ATOM 636 N N . LYS A 1 79 ? 28.343 -2.340 -34.629 1.00 50.25 79 LYS A N 1
ATOM 637 C CA . LYS A 1 79 ? 29.720 -2.167 -35.107 1.00 50.25 79 LYS A CA 1
ATOM 638 C C . LYS A 1 79 ? 30.656 -2.931 -34.186 1.00 50.25 79 LYS A C 1
ATOM 640 O O . LYS A 1 79 ? 31.669 -3.422 -34.716 1.00 50.25 79 LYS A O 1
#

InterPro domains:
  IPR003228 Transcription initiation factor TFIID subunit 12 domain [PF03847] (1-44)
  IPR003228 Transcription initiation factor TFIID subunit 12 domain [cd07981] (1-46)
  IPR009072 Histone-fold [G3DSA:1.10.20.10] (1-46)
  IPR009072 Histone-fold [SSF47113] (1-46)
  IPR037794 Transcription initiation factor TFIID subunit 12 [PTHR12264] (1-76)

Sequence (79 aa):
MLLQIADDFIESVVTAACQLARHRKSSTLEVKDVQLHLERQWNMWIPGFGSEEIRPYKKACTTEAHKQRMALIRKTTKK

Foldseek 3Di:
DVVVVVVVVVVVLVVQLCVQCVVVVHPDRDQCSSQVCCCPPVVDHDPPPDDPDPPPPPDPPQDPVNVVVVVVVVVVVVD